Protein AF-W2TKT4-F1 (afdb_monomer)

Foldseek 3Di:
DPPDDPDDDDDDPDDCCRQFVDACQVPDDPLVVCVVVVDQFEEQDLDPADSQRHPNGPRHPDDSHPHYPVVVSVVLVVDVVSVCVPDVVVVHDSVVVSVVSVVVSVVVVD

Structure (mmCIF, N/CA/C/O backbone):
data_AF-W2TKT4-F1
#
_entry.id   AF-W2TKT4-F1
#
loop_
_atom_site.group_PDB
_atom_site.id
_atom_site.type_symbol
_atom_site.label_atom_id
_atom_site.label_alt_id
_atom_site.label_comp_id
_atom_site.label_asym_id
_atom_site.label_entity_id
_atom_site.label_seq_id
_atom_site.pdbx_PDB_ins_code
_atom_site.Cartn_x
_atom_site.Cartn_y
_atom_site.Cartn_z
_atom_site.occupancy
_atom_site.B_iso_or_equiv
_atom_site.auth_seq_id
_atom_site.auth_comp_id
_atom_site.auth_asym_id
_atom_site.auth_atom_id
_atom_site.pdbx_PDB_model_num
ATOM 1 N N . MET A 1 1 ? 19.971 -18.788 -1.225 1.00 42.44 1 MET A N 1
ATOM 2 C CA . MET A 1 1 ? 20.174 -18.504 0.213 1.00 42.44 1 MET A CA 1
ATOM 3 C C . MET A 1 1 ? 19.425 -19.560 1.026 1.00 42.44 1 MET A C 1
ATOM 5 O O . MET A 1 1 ? 18.356 -19.283 1.551 1.00 42.44 1 MET A O 1
ATOM 9 N N . ARG A 1 2 ? 19.902 -20.811 1.014 1.00 48.81 2 ARG A N 1
ATOM 10 C CA . ARG A 1 2 ? 19.227 -21.931 1.689 1.00 48.81 2 ARG A CA 1
ATOM 11 C C . ARG A 1 2 ? 20.189 -23.098 1.938 1.00 48.81 2 ARG A C 1
ATOM 13 O O . ARG A 1 2 ? 19.850 -24.220 1.626 1.00 48.81 2 ARG A O 1
ATOM 20 N N . GLU A 1 3 ? 21.397 -22.820 2.428 1.00 52.59 3 GLU A N 1
ATOM 21 C CA . GLU A 1 3 ? 22.394 -23.872 2.723 1.00 52.59 3 GLU A CA 1
ATOM 22 C C . GLU A 1 3 ? 23.317 -23.500 3.902 1.00 52.59 3 GLU A C 1
ATOM 24 O O . GLU A 1 3 ? 24.505 -23.781 3.867 1.00 52.59 3 GLU A O 1
ATOM 29 N N . MET A 1 4 ? 22.830 -22.803 4.940 1.00 57.78 4 MET A N 1
ATOM 30 C CA . MET A 1 4 ? 23.706 -22.399 6.063 1.00 57.78 4 MET A CA 1
ATOM 31 C C . MET A 1 4 ? 23.253 -22.838 7.456 1.00 57.78 4 MET A C 1
ATOM 33 O O . MET A 1 4 ? 23.826 -22.378 8.439 1.00 57.78 4 MET A O 1
ATOM 37 N N . VAL A 1 5 ? 22.269 -23.733 7.575 1.00 69.31 5 VAL A N 1
ATOM 38 C CA . VAL A 1 5 ? 21.894 -24.299 8.877 1.00 69.31 5 VAL A CA 1
ATOM 39 C C . VAL A 1 5 ? 21.407 -25.739 8.678 1.00 69.31 5 VAL A C 1
ATOM 41 O O . VAL A 1 5 ? 20.379 -25.933 8.034 1.00 69.31 5 VAL A O 1
ATOM 44 N N . ASP A 1 6 ? 22.122 -26.727 9.231 1.00 78.56 6 ASP A N 1
ATOM 45 C CA . ASP A 1 6 ? 21.728 -28.151 9.327 1.00 78.56 6 ASP A CA 1
ATOM 46 C C . ASP A 1 6 ? 20.551 -28.346 10.309 1.00 78.56 6 ASP A C 1
ATOM 48 O O . ASP A 1 6 ? 20.609 -29.127 11.258 1.00 78.56 6 ASP A O 1
ATOM 52 N N . GLN A 1 7 ? 19.482 -27.572 10.142 1.00 78.81 7 GLN A N 1
ATOM 53 C CA . GLN A 1 7 ? 18.267 -27.681 10.942 1.00 78.81 7 GLN A CA 1
ATOM 54 C C . GLN A 1 7 ? 17.126 -28.250 10.114 1.00 78.81 7 GLN A C 1
ATOM 56 O O . GLN A 1 7 ? 17.028 -28.018 8.906 1.00 78.81 7 GLN A O 1
ATOM 61 N N . GLU A 1 8 ? 16.240 -28.983 10.789 1.00 84.88 8 GLU A N 1
ATOM 62 C CA . GLU A 1 8 ? 14.998 -29.425 10.173 1.00 84.88 8 GLU A CA 1
ATOM 63 C C . GLU A 1 8 ? 14.190 -28.210 9.686 1.00 84.88 8 GLU A C 1
ATOM 65 O O . GLU A 1 8 ? 14.079 -27.207 10.402 1.00 84.88 8 GLU A O 1
ATOM 70 N N . PRO A 1 9 ? 13.618 -28.263 8.469 1.00 83.19 9 PRO A N 1
ATOM 71 C CA . PRO A 1 9 ? 12.789 -27.181 7.966 1.00 83.19 9 PRO A CA 1
ATOM 72 C C . PRO A 1 9 ? 11.567 -26.977 8.863 1.00 83.19 9 PRO A C 1
ATOM 74 O O . PRO A 1 9 ? 10.763 -27.890 9.042 1.00 83.19 9 PRO A O 1
ATOM 77 N N . ILE A 1 10 ? 11.382 -25.757 9.367 1.00 86.69 10 ILE A N 1
ATOM 78 C CA . ILE A 1 10 ? 10.133 -25.380 10.032 1.00 86.69 10 ILE A CA 1
ATOM 79 C C . ILE A 1 10 ? 9.012 -25.457 8.981 1.00 86.69 10 ILE A C 1
ATOM 81 O O . ILE A 1 10 ? 9.132 -24.815 7.926 1.00 86.69 10 ILE A O 1
ATOM 85 N N . PRO A 1 11 ? 7.944 -26.244 9.214 1.00 88.75 11 PRO A N 1
ATOM 86 C CA . PRO A 1 11 ? 6.835 -26.318 8.277 1.00 88.75 11 PRO A CA 1
ATOM 87 C C . PRO A 1 11 ? 6.166 -24.946 8.161 1.00 88.75 11 PRO A C 1
ATOM 89 O O . PRO A 1 11 ? 6.025 -24.223 9.142 1.00 88.75 11 PRO A O 1
ATOM 92 N N . ALA A 1 12 ? 5.758 -24.578 6.948 1.00 88.69 12 ALA A N 1
ATOM 93 C CA . ALA A 1 12 ? 5.026 -23.336 6.743 1.00 88.69 12 ALA A CA 1
ATOM 94 C C . ALA A 1 12 ? 3.642 -23.428 7.398 1.00 88.69 12 ALA A C 1
ATOM 96 O O . ALA A 1 12 ? 2.913 -24.390 7.151 1.00 88.69 12 ALA A O 1
ATOM 97 N N . ASP A 1 13 ? 3.255 -22.396 8.150 1.00 89.12 13 ASP A N 1
ATOM 98 C CA . ASP A 1 13 ? 1.924 -22.321 8.766 1.00 89.12 13 ASP A CA 1
ATOM 99 C C . ASP A 1 13 ? 0.810 -22.349 7.709 1.00 89.12 13 ASP A C 1
ATOM 101 O O . ASP A 1 13 ? -0.255 -22.933 7.911 1.00 89.12 13 ASP A O 1
ATOM 105 N N . TRP A 1 14 ? 1.061 -21.725 6.552 1.00 89.56 14 TRP A N 1
ATOM 106 C CA . TRP A 1 14 ? 0.104 -21.594 5.459 1.00 89.56 14 TRP A CA 1
ATOM 107 C C . TRP A 1 14 ? 0.604 -22.228 4.166 1.00 89.56 14 TRP A C 1
ATOM 109 O O . TRP A 1 14 ? 1.743 -22.048 3.737 1.00 89.56 14 TRP A O 1
ATOM 119 N N . THR A 1 15 ? -0.315 -22.901 3.474 1.00 91.44 15 THR A N 1
ATOM 120 C CA . THR A 1 15 ? -0.094 -23.356 2.099 1.00 91.44 15 THR A CA 1
ATOM 121 C C . THR A 1 15 ? -0.346 -22.221 1.106 1.00 91.44 15 THR A C 1
ATOM 123 O O . THR A 1 15 ? -1.087 -21.282 1.401 1.00 91.44 15 THR A O 1
ATOM 126 N N . TYR A 1 16 ? 0.171 -22.350 -0.120 1.00 88.75 16 TYR A N 1
ATOM 127 C CA . TYR A 1 16 ? -0.147 -21.432 -1.224 1.00 88.75 16 TYR A CA 1
ATOM 128 C C . TYR A 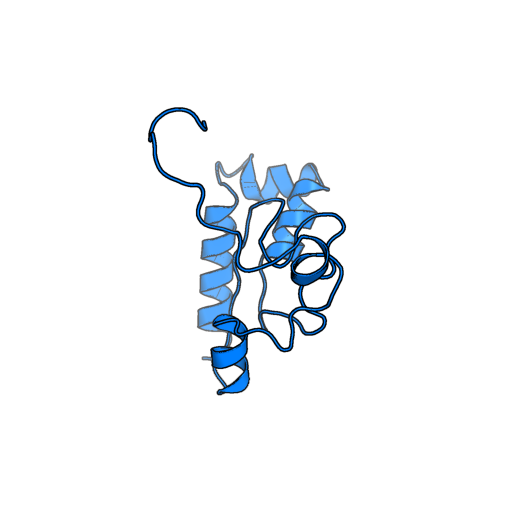1 16 ? -1.657 -21.247 -1.432 1.00 88.75 16 TYR A C 1
ATOM 130 O O . TYR A 1 16 ? -2.136 -20.141 -1.670 1.00 88.75 16 TYR A O 1
ATOM 138 N N . SER A 1 17 ? -2.432 -22.326 -1.294 1.00 90.75 17 SER A N 1
ATOM 139 C CA . SER A 1 17 ? -3.890 -22.256 -1.412 1.00 90.75 17 SER A CA 1
ATOM 140 C C . SER A 1 17 ? -4.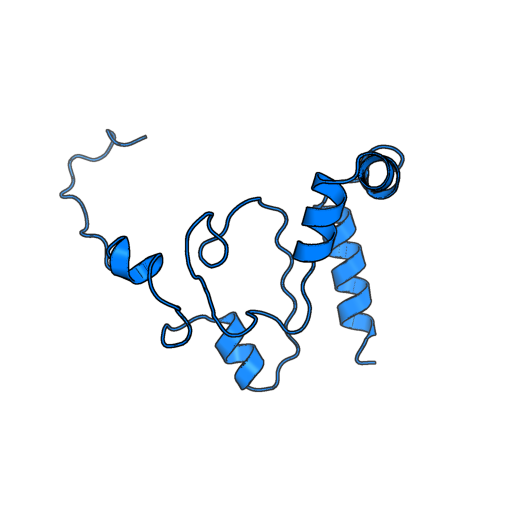534 -21.419 -0.303 1.00 90.75 17 SER A C 1
ATOM 142 O O . SER A 1 17 ? -5.524 -20.739 -0.558 1.00 90.75 17 SER A O 1
ATOM 144 N N . THR A 1 18 ? -3.947 -21.435 0.895 1.00 89.62 18 THR A N 1
ATOM 145 C CA . THR A 1 18 ? -4.420 -20.680 2.054 1.00 89.62 18 THR A CA 1
ATOM 146 C C . THR A 1 18 ? -4.135 -19.194 1.884 1.00 89.62 18 THR A C 1
ATOM 148 O O . THR A 1 18 ? -5.062 -18.401 1.978 1.00 89.62 18 THR A O 1
ATOM 151 N N . TYR A 1 19 ? -2.885 -18.814 1.597 1.00 88.94 19 TYR A N 1
ATOM 152 C CA . TYR A 1 19 ? -2.504 -17.398 1.606 1.00 88.94 19 TYR A CA 1
ATOM 153 C C . TYR A 1 19 ? -2.783 -16.660 0.287 1.00 88.94 19 TYR A C 1
ATOM 155 O O . TYR A 1 19 ? -2.882 -15.438 0.285 1.00 88.94 19 TYR A O 1
ATOM 163 N N . CYS A 1 20 ? -2.881 -17.373 -0.845 1.00 91.69 20 CYS A N 1
ATOM 164 C CA . CYS A 1 20 ? -2.966 -16.741 -2.167 1.00 91.69 20 CYS A CA 1
ATOM 165 C C . CYS A 1 20 ? -4.334 -16.902 -2.846 1.00 91.69 20 CYS A C 1
ATOM 167 O O . CYS A 1 20 ? -4.788 -15.993 -3.535 1.00 91.69 20 CYS A O 1
ATOM 169 N N . ARG A 1 21 ? -5.016 -18.043 -2.668 1.00 93.00 21 ARG A N 1
ATOM 170 C CA . ARG A 1 21 ? -6.266 -18.364 -3.394 1.00 93.00 21 ARG A CA 1
ATOM 171 C C . ARG A 1 21 ? -7.548 -18.095 -2.603 1.00 93.00 21 ARG A C 1
ATOM 173 O O . ARG A 1 21 ? -8.620 -18.497 -3.049 1.00 93.00 21 ARG A O 1
ATOM 180 N N . LYS A 1 22 ? -7.439 -17.472 -1.433 1.00 92.69 22 LYS A N 1
ATOM 181 C CA . LYS A 1 22 ? -8.564 -17.105 -0.572 1.00 92.69 22 LYS A CA 1
ATOM 182 C C . LYS A 1 22 ? -8.392 -15.668 -0.104 1.00 92.69 22 LYS A C 1
ATOM 184 O O . LYS A 1 22 ? -7.261 -15.211 0.051 1.00 92.69 22 LYS A O 1
ATOM 189 N N . TYR A 1 23 ? -9.509 -14.989 0.136 1.00 92.94 23 TYR A N 1
ATOM 190 C CA . TYR A 1 23 ? -9.492 -13.712 0.835 1.00 92.94 23 TYR A CA 1
ATOM 191 C C . TYR A 1 23 ? -9.037 -13.904 2.283 1.00 92.94 23 TYR A C 1
ATOM 193 O O . TYR A 1 23 ? -9.4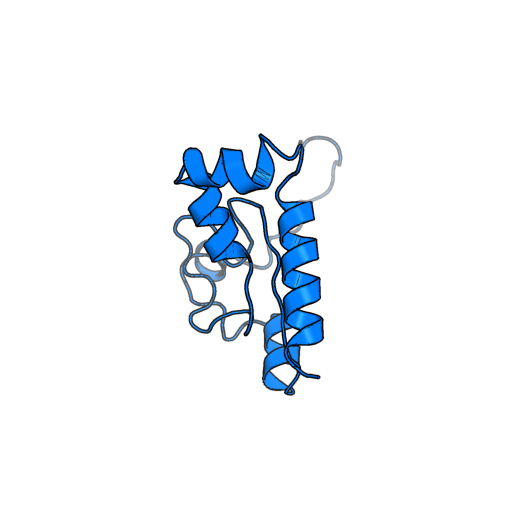32 -14.862 2.948 1.00 92.94 23 TYR A O 1
ATOM 201 N N . LEU A 1 24 ? -8.190 -12.994 2.756 1.00 91.12 24 LEU A N 1
ATOM 202 C CA . LEU A 1 24 ? -7.562 -13.054 4.077 1.00 91.12 24 LEU A CA 1
ATOM 203 C C . LEU A 1 24 ? -8.297 -12.212 5.130 1.00 91.12 24 LEU A C 1
ATOM 205 O O . LEU A 1 24 ? -7.756 -11.976 6.205 1.00 91.12 24 LEU A O 1
ATOM 209 N N . ASP A 1 25 ? -9.525 -11.768 4.854 1.00 90.62 25 ASP A N 1
ATOM 210 C CA . ASP A 1 25 ? -10.316 -10.900 5.740 1.00 90.62 25 ASP A CA 1
ATOM 211 C C . ASP A 1 25 ? -10.615 -11.516 7.111 1.00 90.62 25 ASP A C 1
ATOM 213 O O . ASP A 1 25 ? -10.768 -10.785 8.089 1.00 90.62 25 ASP A O 1
ATOM 217 N N . GLU A 1 26 ? -10.690 -12.846 7.190 1.00 88.12 26 GLU A N 1
ATOM 218 C CA . GLU A 1 26 ? -10.869 -13.584 8.448 1.00 88.12 26 GLU A CA 1
ATOM 219 C C . GLU A 1 26 ? -9.547 -13.796 9.204 1.00 88.12 26 GLU A C 1
ATOM 221 O O . GLU A 1 26 ? -9.547 -14.182 10.373 1.00 88.12 26 GLU A O 1
ATOM 226 N N . SER A 1 27 ? -8.408 -13.535 8.556 1.00 87.56 27 SER A N 1
ATOM 227 C CA . SER A 1 27 ? -7.092 -13.629 9.185 1.00 87.56 27 SER A CA 1
ATOM 228 C C . SER A 1 27 ? -6.793 -12.383 10.013 1.00 87.56 27 SER A C 1
ATOM 230 O O . SER A 1 27 ? -7.200 -11.264 9.698 1.00 87.56 27 SER A O 1
ATOM 232 N N . VAL A 1 28 ? -6.012 -12.563 11.076 1.00 88.38 28 VAL A N 1
ATOM 233 C CA . VAL A 1 28 ? -5.532 -11.441 11.881 1.00 88.38 28 VAL A CA 1
ATOM 234 C C . VAL A 1 28 ? -4.570 -10.593 11.051 1.00 88.38 28 VAL A C 1
ATOM 236 O O . VAL A 1 28 ? -3.461 -11.016 10.733 1.00 88.38 28 VAL A O 1
ATOM 239 N N . TYR A 1 29 ? -4.986 -9.364 10.745 1.00 88.00 29 TYR A N 1
ATOM 240 C CA . TYR A 1 29 ? -4.138 -8.351 10.131 1.00 88.00 29 TYR A CA 1
ATOM 241 C C . TYR A 1 29 ? -4.199 -7.049 10.931 1.00 88.00 29 TYR A C 1
ATOM 243 O O . TYR A 1 29 ? -5.252 -6.420 11.058 1.00 88.00 29 TYR A O 1
ATOM 251 N N . ILE A 1 30 ? -3.052 -6.650 11.488 1.00 90.88 30 ILE A N 1
ATOM 252 C CA . ILE A 1 30 ? -2.949 -5.566 12.476 1.00 90.88 30 ILE A CA 1
ATOM 253 C C . ILE A 1 30 ? -3.592 -4.257 11.977 1.00 90.88 30 ILE A C 1
ATOM 255 O O . ILE A 1 30 ? -4.436 -3.715 12.693 1.00 90.88 30 ILE A O 1
ATOM 259 N N . PRO A 1 31 ? -3.307 -3.749 10.758 1.00 88.88 31 PRO A N 1
ATOM 260 C CA . PRO A 1 31 ? -3.946 -2.523 10.278 1.00 88.88 31 PRO A CA 1
ATOM 261 C C . PRO A 1 31 ? -5.475 -2.571 10.232 1.00 88.88 31 PRO A C 1
ATOM 263 O O . PRO A 1 31 ? -6.130 -1.580 10.558 1.00 88.88 31 PRO A O 1
ATOM 266 N N . VAL A 1 32 ? -6.057 -3.727 9.897 1.00 90.94 32 VAL A N 1
ATOM 267 C CA . VAL A 1 32 ? -7.515 -3.907 9.886 1.00 90.94 32 VAL A CA 1
ATOM 268 C C . VAL A 1 32 ? -8.083 -3.842 11.301 1.00 90.94 32 VAL A C 1
ATOM 270 O O . VAL A 1 32 ? -9.148 -3.254 11.484 1.00 90.94 32 VAL A O 1
ATOM 273 N N . GLN A 1 33 ? -7.373 -4.362 12.305 1.00 92.88 33 GLN A N 1
ATOM 274 C CA . GLN A 1 33 ? -7.798 -4.248 13.704 1.00 92.88 33 GLN A CA 1
ATOM 275 C C . GLN A 1 33 ? -7.855 -2.786 14.160 1.00 92.88 33 GLN A C 1
ATOM 277 O O . GLN A 1 33 ? -8.884 -2.352 14.677 1.00 92.88 33 GLN A O 1
ATOM 282 N N . TYR A 1 34 ? -6.808 -1.997 13.893 1.00 94.06 34 TYR A N 1
ATOM 283 C CA . TYR A 1 34 ? -6.799 -0.564 14.215 1.00 94.06 34 TYR A CA 1
ATOM 284 C C . TYR A 1 34 ? -7.909 0.192 13.486 1.00 94.06 34 TYR A C 1
ATOM 286 O O . TYR A 1 34 ? -8.634 0.982 14.093 1.00 94.06 34 TYR A O 1
ATOM 294 N N . ARG A 1 35 ? -8.095 -0.081 12.192 1.00 92.12 35 ARG A N 1
ATOM 295 C CA . ARG A 1 35 ? -9.181 0.517 11.414 1.00 92.12 35 ARG A CA 1
ATOM 296 C C . ARG A 1 35 ? -10.551 0.212 12.027 1.00 92.12 35 ARG A C 1
ATOM 298 O O . ARG A 1 35 ? -11.363 1.123 12.174 1.00 92.12 35 ARG A O 1
ATOM 305 N N . ASN A 1 36 ? -10.805 -1.048 12.379 1.00 92.25 36 AS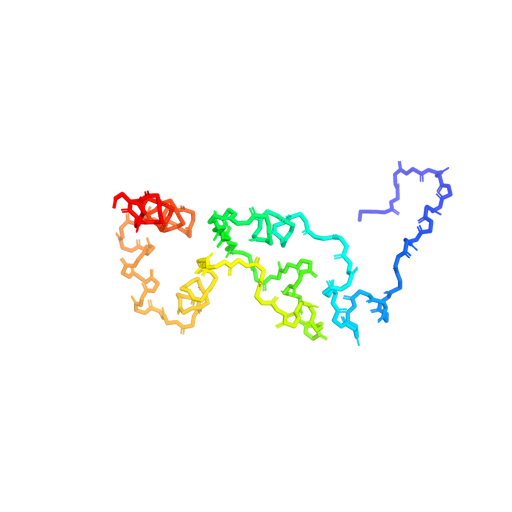N A N 1
ATOM 306 C CA . ASN A 1 36 ? -12.080 -1.483 12.953 1.00 92.25 36 ASN A CA 1
ATOM 307 C C . ASN A 1 36 ? -12.301 -0.912 14.364 1.00 92.25 36 ASN A C 1
ATOM 309 O O . ASN A 1 36 ? -13.440 -0.666 14.744 1.00 92.25 36 ASN A O 1
ATOM 313 N N . ALA A 1 37 ? -11.226 -0.633 15.106 1.00 95.38 37 ALA A N 1
ATOM 314 C CA . ALA A 1 37 ? -11.266 0.067 16.390 1.00 95.38 37 ALA A CA 1
ATOM 315 C C . ALA A 1 37 ? -11.494 1.592 16.263 1.00 95.38 37 ALA A C 1
ATOM 317 O O . ALA A 1 37 ? -11.483 2.302 17.264 1.00 95.38 37 ALA A O 1
ATOM 318 N N . GLY A 1 38 ? -11.697 2.113 15.047 1.00 94.06 38 GLY A N 1
ATOM 319 C CA . GLY A 1 38 ? -12.017 3.522 14.800 1.00 94.06 38 GLY A CA 1
ATOM 320 C C . GLY A 1 38 ? -10.811 4.420 14.516 1.00 94.06 38 GLY A C 1
ATOM 321 O O . GLY A 1 38 ? -10.992 5.616 14.270 1.00 94.06 38 GLY A O 1
ATOM 322 N N . TYR A 1 39 ? -9.590 3.874 14.480 1.00 94.25 39 TYR A N 1
ATOM 323 C CA . TYR A 1 39 ? -8.410 4.650 14.101 1.00 94.25 39 TYR A CA 1
ATOM 324 C C . TYR A 1 39 ? -8.471 5.052 12.626 1.00 94.25 39 TYR A C 1
ATOM 326 O O . TYR A 1 39 ? -9.024 4.353 11.768 1.00 94.25 39 TYR A O 1
ATOM 334 N N . LYS A 1 40 ? -7.849 6.191 12.319 1.00 93.94 40 LYS A N 1
ATOM 335 C CA . LYS A 1 40 ? -7.539 6.576 10.944 1.00 93.94 40 LYS A CA 1
ATOM 336 C C . LYS A 1 40 ? -6.255 5.864 10.542 1.00 93.94 40 LYS A C 1
ATOM 338 O O . LYS A 1 40 ? -5.230 6.005 11.199 1.00 93.94 40 LYS A O 1
ATOM 343 N N . THR A 1 41 ? -6.325 5.084 9.476 1.00 93.75 41 THR A N 1
ATOM 344 C CA . THR A 1 41 ? -5.237 4.223 9.018 1.00 93.75 41 THR A CA 1
ATOM 345 C C . THR A 1 41 ? -4.698 4.709 7.683 1.00 93.75 41 THR A C 1
ATOM 347 O O . THR A 1 41 ? -5.457 5.078 6.779 1.00 93.75 41 THR A O 1
ATOM 350 N N . PHE A 1 42 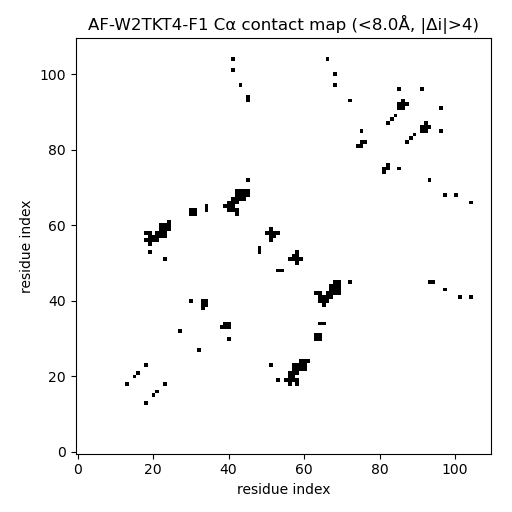? -3.373 4.703 7.574 1.00 93.62 42 PHE A N 1
ATOM 351 C CA . PHE A 1 42 ? -2.632 5.107 6.391 1.00 93.62 42 PHE A CA 1
ATOM 352 C C . PHE A 1 42 ? -1.611 4.028 6.032 1.00 93.62 42 PHE A C 1
ATOM 354 O O . PHE A 1 42 ? -0.814 3.626 6.878 1.00 93.62 42 PHE A O 1
ATOM 361 N N . GLY A 1 43 ? -1.652 3.571 4.781 1.00 91.56 43 GLY A N 1
ATOM 362 C CA . GLY A 1 43 ? -0.705 2.617 4.214 1.00 91.56 43 GLY A CA 1
ATOM 363 C C . GLY A 1 43 ? 0.181 3.268 3.162 1.00 91.56 43 GLY A C 1
ATOM 364 O O . GLY A 1 43 ? -0.312 3.771 2.149 1.00 91.56 43 GLY A O 1
ATOM 365 N N . ALA A 1 44 ? 1.493 3.224 3.378 1.00 90.88 44 ALA A N 1
ATOM 366 C CA . ALA A 1 44 ? 2.485 3.754 2.454 1.00 90.88 44 ALA A CA 1
ATOM 367 C C . ALA A 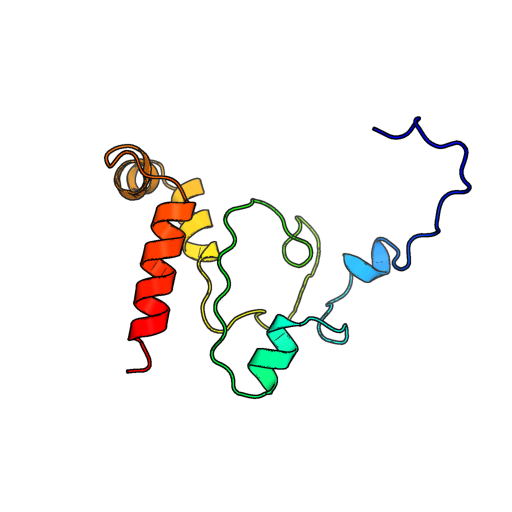1 44 ? 3.405 2.629 1.976 1.00 90.88 44 ALA A C 1
ATOM 369 O O . ALA A 1 44 ? 4.394 2.311 2.625 1.00 90.88 44 ALA A O 1
ATOM 370 N N . GLN A 1 45 ? 3.038 1.989 0.867 1.00 85.38 45 GLN A N 1
ATOM 371 C CA . GLN A 1 45 ? 3.802 0.896 0.276 1.00 85.38 45 GLN A CA 1
ATOM 372 C C . GLN A 1 45 ? 4.250 1.291 -1.130 1.00 85.38 45 GLN A C 1
ATOM 374 O O . GLN A 1 45 ? 3.413 1.647 -1.959 1.00 85.38 45 GLN A O 1
ATOM 379 N N . ASP A 1 46 ? 5.557 1.224 -1.369 1.00 84.44 46 ASP A N 1
ATOM 380 C CA . ASP A 1 46 ? 6.238 1.598 -2.616 1.00 84.44 46 ASP A CA 1
ATOM 381 C C . ASP A 1 46 ? 6.911 0.404 -3.314 1.00 84.44 46 ASP A C 1
ATOM 383 O O . ASP A 1 46 ? 7.689 0.564 -4.255 1.00 84.44 46 ASP A O 1
ATOM 387 N N . TYR A 1 47 ? 6.613 -0.816 -2.857 1.00 82.00 47 TYR A N 1
ATOM 388 C CA . TYR A 1 47 ? 7.090 -2.041 -3.485 1.00 82.00 47 TYR A CA 1
ATOM 389 C C . TYR A 1 47 ? 6.016 -2.687 -4.361 1.00 82.00 47 TYR A C 1
ATOM 391 O O . TYR A 1 47 ? 4.812 -2.575 -4.115 1.00 82.00 47 TYR A O 1
ATOM 399 N N . SER A 1 48 ? 6.465 -3.378 -5.410 1.00 70.69 48 SER A N 1
ATOM 400 C CA . SER A 1 48 ? 5.597 -3.938 -6.450 1.00 70.69 48 SER A CA 1
ATOM 401 C C . SER A 1 48 ? 4.695 -5.068 -5.957 1.00 70.69 48 SER A C 1
ATOM 403 O O . SER A 1 48 ? 3.637 -5.286 -6.547 1.00 70.69 48 SER A O 1
ATOM 405 N N . ALA A 1 49 ? 5.089 -5.751 -4.884 1.00 77.31 49 ALA A N 1
ATOM 406 C CA . ALA A 1 49 ? 4.343 -6.840 -4.282 1.00 77.31 49 ALA A CA 1
ATOM 407 C C . ALA A 1 49 ? 4.327 -6.716 -2.756 1.00 77.31 49 ALA A C 1
ATOM 409 O O . ALA A 1 49 ? 5.275 -6.229 -2.143 1.00 77.31 49 ALA A O 1
ATOM 410 N N . SER A 1 50 ? 3.275 -7.207 -2.120 1.00 74.62 50 SER A N 1
ATOM 411 C CA . SER A 1 50 ? 3.238 -7.354 -0.667 1.00 74.62 50 SER A CA 1
ATOM 412 C C . SER A 1 50 ? 2.490 -8.599 -0.256 1.00 74.62 50 SER A C 1
ATOM 414 O O . SER A 1 50 ? 1.907 -9.267 -1.101 1.00 74.62 50 SER A O 1
ATOM 416 N N . LEU A 1 51 ? 2.501 -8.912 1.042 1.00 71.12 51 LEU A N 1
ATOM 417 C CA . LEU A 1 51 ? 1.789 -10.076 1.570 1.00 71.12 51 LEU A CA 1
ATOM 418 C C . LEU A 1 51 ? 0.313 -10.090 1.140 1.00 71.12 51 LEU A C 1
ATOM 420 O O . LEU A 1 51 ? -0.217 -11.144 0.810 1.00 71.12 51 LEU A O 1
ATOM 424 N N . LEU A 1 52 ? -0.326 -8.917 1.114 1.00 81.38 52 LEU A N 1
ATOM 425 C CA . LEU A 1 52 ? -1.737 -8.763 0.758 1.00 81.38 52 LEU A CA 1
ATOM 426 C C . LEU A 1 52 ? -1.956 -8.326 -0.691 1.00 81.38 52 LEU A C 1
ATOM 428 O O . LEU A 1 52 ? -3.069 -8.418 -1.190 1.00 81.38 52 LEU A O 1
ATOM 432 N N . ASN A 1 53 ? -0.912 -7.858 -1.371 1.00 78.69 53 ASN A N 1
ATOM 433 C CA . ASN A 1 53 ? -0.974 -7.392 -2.750 1.00 78.69 53 ASN A CA 1
ATOM 434 C C . ASN A 1 53 ? 0.130 -8.063 -3.572 1.00 78.69 53 ASN A C 1
ATOM 436 O O . ASN A 1 53 ? 1.039 -7.409 -4.089 1.00 78.69 53 ASN A O 1
ATOM 440 N N . PHE A 1 54 ? 0.102 -9.394 -3.611 1.00 85.31 54 PHE A N 1
ATOM 441 C CA . PHE A 1 54 ? 1.023 -10.194 -4.409 1.00 85.31 54 PHE A CA 1
ATOM 442 C C . PHE A 1 54 ? 0.377 -10.532 -5.760 1.00 85.31 54 PHE A C 1
ATOM 444 O O . PHE A 1 54 ? -0.812 -10.863 -5.786 1.00 85.31 54 PHE A O 1
ATOM 451 N N . PRO A 1 55 ? 1.119 -10.493 -6.885 1.00 84.75 55 PRO A N 1
ATOM 452 C CA . PRO A 1 55 ? 0.569 -10.850 -8.189 1.00 84.75 55 PRO A CA 1
ATOM 453 C C . PRO A 1 55 ? -0.153 -12.204 -8.171 1.00 84.75 55 PRO A C 1
ATOM 455 O O . PRO A 1 55 ? 0.401 -13.205 -7.717 1.00 84.75 55 PRO A O 1
ATOM 458 N N . ASN A 1 56 ? -1.375 -12.237 -8.709 1.00 87.81 56 ASN A N 1
ATOM 459 C CA . ASN A 1 56 ? -2.251 -13.416 -8.780 1.00 87.81 56 ASN A CA 1
ATOM 460 C C . ASN A 1 56 ? -2.765 -13.962 -7.431 1.00 87.81 56 ASN A C 1
ATOM 462 O O . ASN A 1 56 ? -3.348 -15.047 -7.417 1.00 87.81 56 ASN A O 1
ATOM 466 N N . CYS A 1 57 ? -2.586 -13.240 -6.322 1.00 91.06 57 CYS A N 1
ATOM 467 C CA . CYS A 1 57 ? -3.204 -13.575 -5.040 1.00 91.06 57 CYS A CA 1
ATOM 468 C C . CYS A 1 57 ? -4.431 -12.700 -4.762 1.00 91.06 57 CY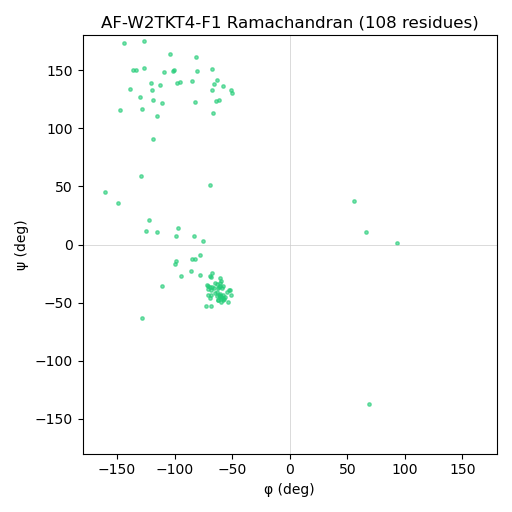S A C 1
ATOM 470 O O . CYS A 1 57 ? -4.489 -11.551 -5.192 1.00 91.06 57 CYS A O 1
ATOM 472 N N . MET A 1 58 ? -5.410 -13.244 -4.033 1.00 92.00 58 MET A N 1
ATOM 473 C CA . MET A 1 58 ? -6.656 -12.536 -3.710 1.00 92.00 58 MET A CA 1
ATOM 474 C C . MET A 1 58 ? -6.461 -1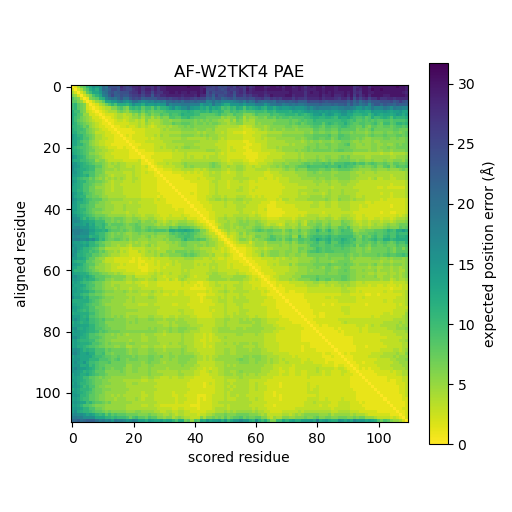1.404 -2.696 1.00 92.00 58 MET A C 1
ATOM 476 O O . MET A 1 58 ? -7.122 -10.376 -2.809 1.00 92.00 58 MET A O 1
ATOM 480 N N . GLY A 1 59 ? -5.561 -11.575 -1.722 1.00 90.88 59 GLY A N 1
ATOM 481 C CA . GLY A 1 59 ? -5.308 -10.558 -0.702 1.00 90.88 59 GLY A CA 1
ATOM 482 C C . GLY A 1 59 ? -6.487 -10.373 0.254 1.00 90.88 59 GLY A C 1
ATOM 483 O O . GLY A 1 59 ? -7.085 -11.349 0.702 1.00 90.88 59 GLY A O 1
ATOM 484 N N . LEU A 1 60 ? -6.811 -9.120 0.575 1.00 90.00 60 LEU A N 1
ATOM 485 C CA . LEU A 1 60 ? -8.029 -8.764 1.310 1.00 90.00 60 LEU A CA 1
ATOM 486 C C . LEU A 1 60 ? -9.128 -8.311 0.343 1.00 90.00 60 LEU A C 1
ATOM 488 O O . LEU A 1 60 ? -8.871 -7.531 -0.574 1.00 90.00 60 LEU A O 1
ATOM 492 N N . GLU A 1 61 ? -10.360 -8.738 0.596 1.00 90.94 61 GLU A N 1
ATOM 493 C CA . GLU A 1 61 ? -11.565 -8.228 -0.056 1.00 90.94 61 GLU A CA 1
ATOM 494 C C . GLU 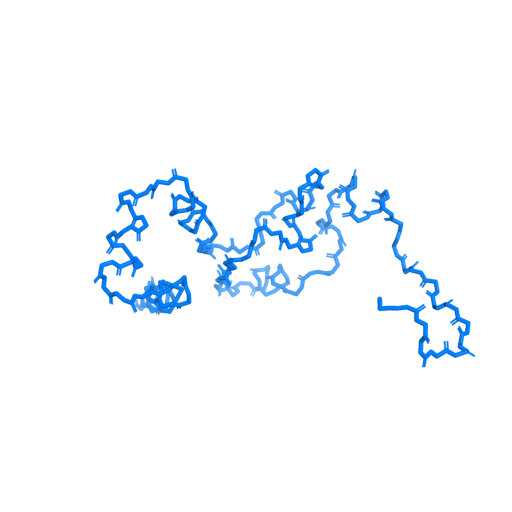A 1 61 ? -11.845 -6.792 0.403 1.00 90.94 61 GLU A C 1
ATOM 496 O O . GLU A 1 61 ? -12.095 -5.888 -0.404 1.00 90.94 61 GLU A O 1
ATOM 501 N N . LYS A 1 62 ? -11.761 -6.544 1.715 1.00 89.25 62 LYS A N 1
ATOM 502 C CA . LYS A 1 62 ? -11.908 -5.202 2.283 1.00 89.25 62 LYS A CA 1
ATOM 503 C C . LYS A 1 62 ? -10.576 -4.469 2.233 1.00 89.25 62 LYS A C 1
ATOM 505 O O . LYS A 1 62 ? -9.529 -5.009 2.567 1.00 89.25 62 LYS A O 1
ATOM 510 N N . ARG A 1 63 ? -10.624 -3.170 1.919 1.00 85.38 63 ARG A N 1
ATOM 511 C CA . ARG A 1 63 ? -9.426 -2.312 1.890 1.00 85.38 63 ARG A CA 1
ATOM 512 C C . ARG A 1 63 ? -8.629 -2.429 3.190 1.00 85.38 63 ARG A C 1
ATOM 514 O O . ARG A 1 63 ? -9.197 -2.301 4.258 1.00 85.38 63 ARG A O 1
ATOM 521 N N . GLU A 1 64 ? -7.324 -2.600 3.122 1.00 86.75 64 GLU A N 1
ATOM 522 C CA . GLU A 1 64 ? -6.428 -2.631 4.291 1.00 86.75 64 GLU A CA 1
ATOM 523 C C . GLU A 1 64 ? -6.436 -1.312 5.087 1.00 86.75 64 GLU A C 1
ATOM 525 O O . GLU A 1 64 ? -6.536 -1.316 6.313 1.00 86.75 64 GLU A O 1
ATOM 530 N N . PHE A 1 65 ? -6.397 -0.182 4.376 1.00 90.81 65 PHE A N 1
ATOM 531 C CA . PHE A 1 65 ? -6.274 1.161 4.941 1.00 90.81 65 PHE A CA 1
ATOM 532 C C . PHE A 1 65 ? -7.391 2.081 4.430 1.00 90.81 65 PHE A C 1
ATOM 534 O O . PHE A 1 65 ? -7.891 1.911 3.314 1.00 90.81 65 PHE A O 1
ATOM 541 N N . GLN A 1 66 ? -7.774 3.090 5.221 1.00 91.38 66 GLN A N 1
ATOM 542 C CA . GLN A 1 66 ? -8.666 4.159 4.738 1.00 91.38 66 GLN A CA 1
ATOM 543 C C . GLN A 1 66 ? -7.947 5.091 3.753 1.00 91.38 66 GLN A C 1
ATOM 545 O O . GLN A 1 66 ? -8.563 5.551 2.794 1.00 91.38 66 GLN A O 1
ATOM 550 N N . HIS A 1 67 ? -6.653 5.338 3.976 1.00 93.25 67 HIS A N 1
ATOM 551 C CA . HIS A 1 67 ? -5.790 6.143 3.109 1.00 93.25 67 HIS A CA 1
ATOM 552 C C . HIS A 1 67 ? -4.631 5.294 2.599 1.00 93.25 67 HIS A C 1
ATOM 554 O O . HIS A 1 67 ? -3.983 4.606 3.384 1.00 93.25 67 HIS A O 1
ATOM 560 N N . SER A 1 68 ? -4.348 5.338 1.297 1.00 90.75 68 SER A N 1
ATOM 561 C CA . SER A 1 68 ? -3.275 4.538 0.698 1.00 90.75 68 SER A CA 1
ATOM 562 C C . SER A 1 68 ? -2.479 5.336 -0.328 1.00 90.75 68 SER A C 1
ATOM 564 O O . SER A 1 68 ? -3.052 6.000 -1.191 1.00 90.75 68 SER A O 1
ATOM 566 N N . TYR A 1 69 ? -1.154 5.237 -0.238 1.00 92.56 69 TYR A N 1
ATOM 567 C CA . TYR A 1 69 ? -0.205 5.792 -1.208 1.00 92.56 69 TYR A CA 1
ATOM 568 C C . TYR A 1 69 ? -0.090 4.939 -2.482 1.00 92.56 69 TYR A C 1
ATOM 570 O O . TYR A 1 69 ? 0.229 5.456 -3.553 1.00 92.56 69 TYR A O 1
ATOM 578 N N . ARG A 1 70 ? -0.376 3.633 -2.389 1.00 88.50 70 ARG A N 1
ATOM 579 C CA . ARG A 1 70 ? -0.111 2.651 -3.452 1.00 88.50 70 ARG A CA 1
ATOM 580 C C . ARG A 1 70 ? -0.714 3.015 -4.819 1.00 88.50 70 ARG A C 1
ATOM 582 O O . ARG A 1 70 ? -0.019 2.830 -5.815 1.00 88.50 70 ARG A O 1
ATOM 589 N N . PRO A 1 71 ? -1.948 3.552 -4.925 1.00 89.62 71 PRO A N 1
ATOM 590 C CA . PRO A 1 71 ? -2.480 3.975 -6.220 1.00 89.62 71 PRO A CA 1
ATOM 591 C C . PRO A 1 71 ? -1.620 5.042 -6.907 1.00 89.62 71 PRO A C 1
ATOM 593 O O . PRO A 1 71 ? -1.442 4.996 -8.120 1.00 89.62 71 PRO A O 1
ATOM 596 N N . PHE A 1 72 ? -1.055 5.982 -6.145 1.00 92.12 72 PHE A N 1
ATOM 597 C CA . PHE A 1 72 ? -0.172 7.010 -6.693 1.00 92.12 72 PHE A CA 1
ATOM 598 C C . PHE A 1 72 ? 1.176 6.422 -7.129 1.00 92.12 72 PHE A C 1
ATOM 600 O O . PHE A 1 72 ? 1.633 6.721 -8.228 1.00 92.12 72 PHE A O 1
ATOM 607 N N . ASP A 1 73 ? 1.765 5.537 -6.323 1.00 91.50 73 ASP A N 1
ATOM 608 C CA . ASP A 1 73 ? 2.991 4.803 -6.676 1.00 91.50 73 ASP A CA 1
ATOM 609 C C . ASP A 1 73 ? 2.837 4.009 -7.988 1.00 91.50 73 ASP A C 1
ATOM 611 O O . ASP A 1 73 ? 3.670 4.102 -8.892 1.00 91.50 73 ASP A O 1
ATOM 615 N N . LEU A 1 74 ? 1.710 3.303 -8.145 1.00 89.38 74 LEU A N 1
ATOM 616 C CA . LEU A 1 74 ? 1.371 2.592 -9.379 1.00 89.38 74 LEU A CA 1
ATOM 617 C C . LEU A 1 74 ? 1.259 3.546 -10.573 1.00 89.38 74 LEU A C 1
ATOM 619 O O . LEU A 1 74 ? 1.843 3.272 -11.621 1.00 89.38 74 LEU A O 1
ATOM 623 N N . LEU A 1 75 ? 0.581 4.685 -10.414 1.00 92.25 75 LEU A N 1
ATOM 624 C CA . LEU A 1 75 ? 0.481 5.692 -11.474 1.00 92.25 75 LEU A CA 1
ATOM 625 C C . LEU A 1 75 ? 1.856 6.237 -11.883 1.00 92.25 75 LEU A C 1
ATOM 627 O O . LEU A 1 75 ? 2.127 6.343 -13.079 1.00 92.25 75 LEU A O 1
ATOM 631 N N . LEU A 1 76 ? 2.752 6.514 -10.929 1.00 92.62 76 LEU A N 1
ATOM 632 C CA . LEU A 1 76 ? 4.130 6.921 -11.234 1.00 92.62 76 LEU A CA 1
ATOM 633 C C . LEU A 1 76 ? 4.912 5.823 -11.968 1.00 92.62 76 LEU A C 1
ATOM 635 O O . LEU A 1 76 ? 5.744 6.124 -12.823 1.00 92.62 76 LEU A O 1
ATOM 639 N N . SER A 1 77 ? 4.654 4.549 -11.663 1.00 88.50 77 SER A N 1
ATOM 640 C CA . SER A 1 77 ? 5.289 3.433 -12.375 1.00 88.50 77 SER A CA 1
ATOM 641 C C . SER A 1 77 ? 4.807 3.286 -13.826 1.00 88.50 77 SER A C 1
ATOM 643 O O . SER A 1 77 ? 5.566 2.813 -14.672 1.00 88.50 77 SER A O 1
ATOM 645 N N . MET A 1 78 ? 3.578 3.724 -14.121 1.00 92.38 78 MET A N 1
ATOM 646 C CA . MET A 1 78 ? 2.936 3.603 -15.436 1.00 92.38 78 MET A CA 1
ATOM 647 C C . MET A 1 78 ? 3.115 4.847 -16.319 1.00 92.38 78 MET A C 1
ATOM 649 O O . MET A 1 78 ? 3.107 4.728 -17.544 1.00 92.38 78 MET A O 1
ATOM 653 N N . ASP A 1 79 ? 3.293 6.033 -15.729 1.00 96.44 79 ASP A N 1
ATOM 654 C CA . ASP A 1 79 ? 3.422 7.301 -16.452 1.00 96.44 79 ASP A CA 1
ATOM 655 C C . ASP A 1 79 ? 4.811 7.933 -16.263 1.00 96.44 79 ASP A C 1
ATOM 657 O O . ASP A 1 79 ? 5.165 8.472 -15.209 1.00 96.44 79 ASP A O 1
ATOM 661 N N . ARG A 1 80 ? 5.595 7.942 -17.348 1.00 96.06 80 ARG A N 1
ATOM 662 C CA . ARG A 1 80 ? 6.944 8.523 -17.369 1.00 96.06 80 ARG A CA 1
ATOM 663 C C . ARG A 1 80 ? 6.957 10.025 -17.065 1.00 96.06 80 ARG A C 1
ATOM 665 O O . ARG A 1 80 ? 7.904 10.490 -16.434 1.00 96.06 80 ARG A O 1
ATOM 672 N N . LYS A 1 81 ? 5.966 10.796 -17.523 1.00 97.19 81 LYS A N 1
ATOM 673 C CA . LYS A 1 81 ? 5.916 12.251 -17.291 1.00 97.19 81 LYS A CA 1
ATOM 674 C C . LYS A 1 81 ? 5.663 12.537 -15.818 1.00 97.19 81 LYS A C 1
ATOM 676 O O . LYS A 1 81 ? 6.363 13.371 -15.244 1.00 97.19 81 LYS A O 1
ATOM 681 N N . LEU A 1 82 ? 4.731 11.807 -15.202 1.00 95.81 82 LEU A N 1
ATOM 682 C CA . LEU A 1 82 ? 4.480 11.924 -13.765 1.00 95.81 82 LEU A CA 1
ATOM 683 C C . LEU A 1 82 ? 5.709 11.506 -12.957 1.00 95.81 82 LEU A C 1
ATOM 685 O O . LEU A 1 82 ? 6.114 12.234 -12.052 1.00 95.81 82 LEU A O 1
ATOM 689 N N . LYS A 1 83 ? 6.367 10.401 -13.326 1.00 95.19 83 LYS A N 1
ATOM 690 C CA . LYS A 1 83 ? 7.610 9.975 -12.669 1.00 95.19 83 LYS A CA 1
ATOM 691 C C . LYS A 1 83 ? 8.705 11.037 -12.734 1.00 95.19 83 LYS A C 1
ATOM 693 O O . LYS A 1 83 ? 9.360 11.316 -11.732 1.00 95.19 83 LYS A O 1
ATOM 698 N N . ILE A 1 84 ? 8.888 11.671 -13.892 1.00 96.00 84 ILE A N 1
ATOM 699 C CA . ILE A 1 84 ? 9.864 12.756 -14.033 1.00 96.00 84 ILE A CA 1
ATOM 700 C C . ILE A 1 84 ? 9.495 13.932 -13.126 1.00 96.00 84 ILE A C 1
ATOM 702 O O . ILE A 1 84 ? 10.355 14.420 -12.399 1.00 96.00 84 ILE A O 1
ATOM 706 N N . ALA A 1 85 ? 8.232 14.359 -13.132 1.00 96.19 85 ALA A N 1
ATOM 707 C CA . ALA A 1 85 ? 7.779 15.509 -12.356 1.00 96.19 85 ALA A CA 1
ATOM 708 C C . ALA A 1 85 ? 7.856 15.287 -10.833 1.00 96.19 85 ALA A C 1
ATOM 710 O O . ALA A 1 85 ? 8.185 16.213 -10.093 1.00 96.19 85 ALA A O 1
ATOM 711 N N . HIS A 1 86 ? 7.563 14.072 -10.363 1.00 94.88 86 HIS A N 1
ATOM 712 C CA . HIS A 1 86 ? 7.445 13.765 -8.935 1.00 94.88 86 HIS A CA 1
ATOM 713 C C . HIS A 1 86 ? 8.681 13.100 -8.318 1.00 94.88 86 HIS A C 1
ATOM 715 O O . HIS A 1 86 ? 8.807 13.101 -7.094 1.00 94.88 86 HIS A O 1
ATOM 721 N N . GLU A 1 87 ? 9.585 12.548 -9.128 1.00 94.50 87 GLU A N 1
ATOM 722 C CA . GLU A 1 87 ? 10.790 11.859 -8.653 1.00 94.50 87 GLU A CA 1
ATOM 723 C C . GLU A 1 87 ? 12.051 12.389 -9.340 1.00 94.50 87 GLU A C 1
ATOM 725 O O . GLU A 1 87 ? 12.903 12.989 -8.693 1.00 94.50 87 GLU A O 1
ATOM 730 N N . THR A 1 88 ? 12.175 12.226 -10.661 1.00 94.81 88 THR A N 1
ATOM 731 C CA . THR A 1 88 ? 13.466 12.429 -11.346 1.00 94.81 88 THR A CA 1
ATOM 732 C C . THR A 1 88 ? 13.938 13.885 -11.363 1.00 94.81 88 THR A C 1
ATOM 734 O O . THR A 1 88 ? 15.066 14.155 -10.964 1.00 94.81 88 THR A O 1
ATOM 737 N N . ALA A 1 89 ? 13.103 14.822 -11.819 1.00 96.31 89 ALA A N 1
ATOM 738 C CA . ALA A 1 89 ? 13.458 16.238 -11.923 1.00 96.31 89 ALA A CA 1
ATOM 739 C C . ALA A 1 89 ? 13.719 16.912 -10.560 1.00 96.31 89 ALA A C 1
ATOM 741 O O . ALA A 1 89 ? 14.692 17.656 -10.461 1.00 96.31 89 ALA A O 1
ATOM 742 N N . PRO A 1 90 ? 12.923 16.662 -9.499 1.00 95.75 90 PRO A N 1
ATOM 743 C CA . PRO A 1 90 ? 13.192 17.233 -8.180 1.00 95.75 90 PRO A CA 1
ATOM 744 C C . PRO A 1 90 ? 14.224 16.438 -7.356 1.00 95.75 90 PRO A C 1
ATOM 746 O O . PRO A 1 90 ? 14.400 16.742 -6.178 1.00 95.75 90 PRO A O 1
ATOM 749 N N . CYS A 1 91 ? 14.881 15.418 -7.929 1.00 95.12 91 CYS A N 1
ATOM 750 C CA . CYS A 1 91 ? 15.800 14.515 -7.221 1.00 95.12 91 CYS A CA 1
ATOM 751 C C . CYS A 1 91 ? 15.163 13.823 -5.998 1.00 95.12 91 CYS A C 1
ATOM 753 O O . CYS A 1 91 ? 15.806 13.623 -4.967 1.00 95.12 91 CYS A O 1
ATOM 755 N N . LEU A 1 92 ? 13.888 13.454 -6.119 1.00 94.25 92 LEU A N 1
ATOM 756 C CA . LEU A 1 92 ? 13.112 12.743 -5.107 1.00 94.25 92 LEU A CA 1
ATOM 757 C C . LEU A 1 92 ? 12.952 11.263 -5.475 1.00 94.25 92 LEU A C 1
ATOM 759 O O . LEU A 1 92 ? 13.153 10.846 -6.615 1.00 94.25 92 LEU A O 1
ATOM 763 N N . ARG A 1 93 ? 12.558 10.455 -4.495 1.00 90.50 93 ARG A N 1
ATOM 764 C CA . ARG A 1 93 ? 12.176 9.049 -4.664 1.00 90.50 93 ARG A CA 1
ATOM 765 C C . ARG A 1 93 ? 10.798 8.791 -4.057 1.00 90.50 93 ARG A C 1
ATOM 767 O O . ARG A 1 93 ? 10.236 9.666 -3.393 1.00 90.50 93 ARG A O 1
ATOM 774 N N . SER A 1 94 ? 10.289 7.573 -4.234 1.00 90.88 94 SER A N 1
ATOM 775 C CA . SER A 1 94 ? 8.966 7.172 -3.740 1.00 90.88 94 SER A CA 1
ATOM 776 C C . SER A 1 94 ? 8.766 7.495 -2.249 1.00 90.88 94 SER A C 1
ATOM 778 O O . SER A 1 94 ? 7.787 8.146 -1.890 1.00 90.88 94 SER A O 1
ATOM 780 N N . HIS A 1 95 ? 9.760 7.234 -1.388 1.00 91.62 95 HIS A N 1
ATOM 781 C CA . HIS A 1 95 ? 9.689 7.588 0.038 1.00 91.62 95 HIS A CA 1
ATOM 782 C C . HIS A 1 95 ? 9.501 9.091 0.321 1.00 91.62 95 HIS A C 1
ATOM 784 O O . HIS A 1 95 ? 8.835 9.452 1.291 1.00 91.62 95 HIS A O 1
ATOM 790 N N . ASN A 1 96 ? 10.019 9.998 -0.514 1.00 94.88 96 ASN A N 1
ATOM 791 C CA . ASN A 1 96 ? 9.762 11.432 -0.341 1.00 94.88 96 ASN A CA 1
ATOM 792 C C . ASN A 1 96 ? 8.293 11.766 -0.627 1.00 94.88 96 ASN A C 1
ATOM 794 O O . ASN A 1 96 ? 7.694 12.588 0.066 1.00 94.88 96 ASN A O 1
ATOM 798 N N . ASN A 1 97 ? 7.705 11.125 -1.638 1.00 93.38 97 ASN A N 1
ATOM 799 C CA . ASN A 1 97 ? 6.287 11.278 -1.946 1.00 93.38 97 ASN A CA 1
ATOM 800 C C . ASN A 1 97 ? 5.410 10.640 -0.859 1.00 93.38 97 ASN A C 1
ATOM 802 O O . ASN A 1 97 ? 4.402 11.238 -0.482 1.00 93.38 97 ASN A O 1
ATOM 806 N N . MET A 1 98 ? 5.831 9.511 -0.280 1.00 94.88 98 MET A N 1
ATOM 807 C CA . MET A 1 98 ? 5.179 8.900 0.885 1.00 94.88 98 MET A CA 1
ATOM 808 C C . MET A 1 98 ? 5.137 9.857 2.081 1.00 94.88 98 MET A C 1
ATOM 810 O O . MET A 1 98 ? 4.077 10.021 2.678 1.00 94.88 98 MET A O 1
ATOM 814 N N . LEU A 1 99 ? 6.248 10.533 2.402 1.00 95.38 99 LEU A N 1
ATOM 815 C CA . LEU A 1 99 ? 6.302 11.510 3.499 1.00 95.38 99 LEU A CA 1
ATOM 816 C C . LEU A 1 99 ? 5.382 12.715 3.252 1.00 95.38 99 LEU A C 1
ATOM 818 O O . LEU A 1 99 ? 4.662 13.131 4.157 1.00 95.38 99 LEU A O 1
ATOM 822 N N . LYS A 1 100 ? 5.323 13.229 2.016 1.00 94.25 100 LYS A N 1
ATOM 823 C CA . LYS A 1 100 ? 4.361 14.284 1.639 1.00 94.25 100 LYS A CA 1
ATOM 824 C C . LYS A 1 100 ? 2.911 13.817 1.790 1.00 94.25 100 LYS A C 1
ATOM 826 O O . LYS A 1 100 ? 2.037 14.593 2.172 1.00 94.25 100 LYS A O 1
ATOM 831 N N . TYR A 1 101 ? 2.633 12.556 1.466 1.00 95.12 101 TYR A N 1
ATOM 832 C CA . TYR A 1 101 ? 1.298 11.980 1.622 1.00 95.12 101 TYR A CA 1
ATOM 833 C C . TYR A 1 101 ? 0.941 11.764 3.097 1.00 95.12 101 TYR A C 1
ATOM 835 O O . TYR A 1 101 ? -0.189 12.043 3.494 1.00 95.12 101 TYR A O 1
ATOM 843 N N . LEU A 1 102 ? 1.911 11.344 3.915 1.00 95.31 102 LEU A N 1
ATOM 844 C CA . LEU A 1 102 ? 1.770 11.238 5.366 1.00 95.31 102 LEU A CA 1
ATOM 845 C C . LEU A 1 102 ? 1.432 12.599 5.982 1.00 95.31 102 LEU A C 1
ATOM 847 O O . LEU A 1 102 ? 0.496 12.691 6.768 1.00 95.31 102 LEU A O 1
ATOM 851 N N . GLU A 1 103 ? 2.133 13.662 5.591 1.00 95.88 103 GLU A N 1
ATOM 852 C CA . GLU A 1 103 ? 1.836 15.022 6.047 1.00 95.88 103 GLU A CA 1
ATOM 853 C C . GLU A 1 103 ? 0.392 15.431 5.713 1.00 95.88 103 GLU A C 1
ATOM 855 O O . GLU A 1 103 ? -0.339 15.913 6.582 1.00 95.88 103 GLU A O 1
ATOM 860 N N . LYS A 1 104 ? -0.063 15.181 4.478 1.00 94.81 104 LYS A N 1
ATOM 861 C CA . LYS A 1 104 ? -1.461 15.429 4.081 1.00 94.81 104 LYS A CA 1
ATOM 862 C C . LYS A 1 104 ? -2.450 14.635 4.928 1.00 94.81 104 LYS A C 1
ATOM 864 O O . LYS A 1 104 ? -3.451 15.192 5.369 1.00 94.81 104 LYS A O 1
ATOM 869 N N . PHE A 1 105 ? -2.167 13.357 5.170 1.00 95.00 105 PHE A N 1
ATOM 870 C CA . PHE A 1 105 ? -2.994 12.500 6.013 1.00 95.00 105 PHE A CA 1
ATOM 871 C C . PHE A 1 105 ? -3.098 13.052 7.442 1.00 95.00 105 PHE A C 1
ATOM 873 O O . PHE A 1 105 ? -4.210 13.234 7.939 1.00 95.00 105 PHE A O 1
ATOM 880 N N . LEU A 1 106 ? -1.969 13.401 8.068 1.00 94.38 106 LEU A N 1
ATOM 881 C CA . LEU A 1 106 ? -1.928 13.972 9.419 1.00 94.38 106 LEU A CA 1
ATOM 882 C C . LEU A 1 106 ? -2.686 15.305 9.514 1.00 94.38 106 LEU A C 1
ATOM 884 O O . LEU A 1 106 ? -3.292 15.602 10.540 1.00 94.38 106 LEU A O 1
ATOM 888 N N . ASN A 1 107 ? -2.689 16.094 8.439 1.00 95.50 107 ASN A N 1
ATOM 889 C CA . ASN A 1 107 ? -3.394 17.372 8.378 1.00 95.50 107 ASN A CA 1
ATOM 890 C C . ASN A 1 107 ? -4.884 17.254 8.001 1.00 95.50 107 ASN A C 1
ATOM 892 O O . ASN A 1 107 ? -5.612 18.228 8.161 1.00 95.50 107 ASN A O 1
ATOM 896 N N . SER A 1 108 ? -5.355 16.098 7.519 1.00 93.38 108 SER A N 1
ATOM 897 C CA . SER A 1 108 ? -6.738 15.919 7.032 1.00 93.38 108 SER A CA 1
ATOM 898 C C . SER A 1 108 ? -7.799 15.756 8.128 1.00 93.38 108 SER A C 1
ATOM 900 O O . SER A 1 108 ? -8.991 15.769 7.832 1.00 93.38 108 SER A O 1
ATOM 902 N N . TYR A 1 109 ? -7.369 15.604 9.381 1.00 86.31 109 TYR A N 1
ATOM 903 C CA . TYR A 1 109 ? -8.236 15.392 10.545 1.00 86.31 109 TYR A CA 1
ATOM 904 C C . TYR A 1 109 ? -8.052 16.464 11.627 1.00 86.31 109 TYR A C 1
ATOM 906 O O . TYR A 1 109 ? -8.349 16.207 12.794 1.00 86.31 109 TYR A O 1
ATOM 914 N N . LYS A 1 110 ? -7.508 17.623 11.243 1.00 76.06 110 LYS A N 1
ATOM 915 C CA . LYS A 1 110 ? -7.448 18.817 12.089 1.00 76.06 110 LYS A CA 1
ATOM 916 C C . LYS A 1 110 ? -8.785 19.546 12.106 1.00 76.06 110 LYS A C 1
ATOM 918 O O . LYS A 1 110 ? -9.483 19.501 11.069 1.00 76.06 110 LYS A O 1
#

pLDDT: mean 88.58, std 9.39, range [42.44, 97.19]

Solvent-accessible surface area (backbone atoms only — not comparable to full-atom values): 6860 Å² total; per-residue (Å²): 144,88,86,86,67,104,60,84,81,79,77,72,95,63,52,69,65,58,61,27,73,31,64,45,71,89,50,95,47,71,61,47,53,45,40,74,71,69,46,90,38,76,41,77,54,85,62,94,56,44,92,55,52,33,90,94,34,56,12,48,82,62,77,66,42,85,37,67,45,40,69,58,49,53,48,37,76,73,31,69,67,55,28,34,69,68,16,61,74,74,74,42,48,69,68,56,54,44,52,55,50,48,53,52,58,69,59,72,77,111

Mean predicted aligned error: 6.01 Å

Radius of gyration: 17.81 Å; Cα contacts (8 Å, |Δi|>4): 99; chains: 1; bounding box: 36×48×34 Å

Secondary structure (DSSP, 8-state):
---S---PPPPPSS-HHHHTSS--TTS--HHHHHHHTT---EE---SS--SSS-TT----SS-S-SEESHHHHHHHHH-HHHHIIIIITTT--HHHHHHHHHHHHHHTT-

InterPro domains:
  IPR004245 Protein of unknown function DUF229 [PF02995] (8-110)

Organism: Necator americanus (NCBI:txid51031)

Sequence (110 aa):
MREMVDQEPIPADWTYSTYCRKYLDESVYIPVQYRNAGYKTFGAQDYSASLLNFPNCMGLEKREFQHSYRPFDLLLSMDRKLKIAHETAPCLRSHNNMLKYLEKFLNSYK